Protein AF-A0A5J4QD16-F1 (afdb_monomer_lite)

Secondary structure (DSSP, 8-state):
----SSSHHHHHHHHHHHHHHHHHHHH---HHHHHHHHHHT---HHHHHHHHHHHHHHHHHTT--HHHHHHHHHHHHHHHHHHHHT-

Structure (mmCIF, N/CA/C/O backbone):
data_AF-A0A5J4QD16-F1
#
_entry.id   AF-A0A5J4QD16-F1
#
loop_
_atom_site.group_PDB
_atom_site.id
_atom_site.type_symbol
_atom_site.label_atom_id
_atom_site.label_alt_id
_atom_site.label_comp_id
_atom_site.label_asym_id
_atom_site.label_entity_id
_atom_site.label_seq_id
_atom_site.pdbx_PDB_ins_code
_atom_site.Cartn_x
_atom_site.Cartn_y
_atom_site.Cartn_z
_atom_site.occupancy
_atom_site.B_iso_or_equiv
_atom_site.auth_seq_id
_atom_site.auth_comp_id
_atom_site.auth_asym_id
_atom_site.auth_atom_id
_atom_site.pdbx_PDB_model_num
ATOM 1 N N . MET A 1 1 ? -0.434 12.299 -41.926 1.00 41.00 1 MET A N 1
ATOM 2 C CA . MET A 1 1 ? -0.047 11.093 -41.164 1.00 41.00 1 MET A CA 1
ATOM 3 C C . MET A 1 1 ? -0.052 11.455 -39.693 1.00 41.00 1 MET A C 1
ATOM 5 O O . MET A 1 1 ? 0.769 12.273 -39.329 1.00 41.00 1 MET A O 1
ATOM 9 N N . LEU A 1 2 ? -0.962 10.909 -38.887 1.00 42.28 2 LEU A N 1
ATOM 10 C CA . LEU A 1 2 ? -0.842 10.849 -37.422 1.00 42.28 2 LEU A CA 1
ATOM 11 C C . LEU A 1 2 ? -1.590 9.584 -36.973 1.00 42.28 2 LEU A C 1
ATOM 13 O O . LEU A 1 2 ? -2.677 9.623 -36.408 1.00 42.28 2 LEU A O 1
ATOM 17 N N . LEU A 1 3 ? -1.024 8.438 -37.358 1.00 48.88 3 LEU A N 1
ATOM 18 C CA . LEU A 1 3 ? -1.272 7.171 -36.682 1.00 48.88 3 LEU A CA 1
ATOM 19 C C . LEU A 1 3 ? -0.340 7.158 -35.470 1.00 48.88 3 LEU A C 1
ATOM 21 O O . LEU A 1 3 ? 0.873 7.183 -35.646 1.00 48.88 3 LEU A O 1
ATOM 25 N N . GLY A 1 4 ? -0.912 7.139 -34.270 1.00 49.66 4 GLY A N 1
ATOM 26 C CA . GLY A 1 4 ? -0.166 7.058 -33.016 1.00 49.66 4 GLY A CA 1
ATOM 27 C C . GLY A 1 4 ? -0.401 8.280 -32.147 1.00 49.66 4 GLY A C 1
ATOM 28 O O . GLY A 1 4 ? 0.246 9.289 -32.361 1.00 49.66 4 GLY A O 1
ATOM 29 N N . ASN A 1 5 ? -1.372 8.186 -31.231 1.00 45.72 5 ASN A N 1
ATOM 30 C CA . ASN A 1 5 ? -1.523 8.985 -30.000 1.00 45.72 5 ASN A CA 1
ATOM 31 C C . ASN A 1 5 ? -2.796 8.517 -29.265 1.00 45.72 5 ASN A C 1
ATOM 33 O O . ASN A 1 5 ? -3.764 9.257 -29.133 1.00 45.72 5 ASN A O 1
ATOM 37 N N . GLY A 1 6 ? -2.850 7.245 -28.855 1.00 46.75 6 GLY A N 1
ATOM 38 C CA . GLY A 1 6 ? -4.012 6.756 -28.093 1.00 46.75 6 GLY A CA 1
ATOM 39 C C . GLY A 1 6 ? -3.959 5.291 -27.669 1.00 46.75 6 GLY A C 1
ATOM 40 O O . GLY A 1 6 ? -4.498 4.942 -26.629 1.00 46.75 6 GLY A O 1
ATOM 41 N N . PHE A 1 7 ? -3.249 4.442 -28.418 1.00 45.00 7 PHE A N 1
ATOM 42 C CA . PHE A 1 7 ? -3.171 3.001 -28.135 1.00 45.00 7 PHE A CA 1
ATOM 43 C C . PHE A 1 7 ? -1.859 2.556 -27.468 1.00 45.00 7 PHE A C 1
ATOM 45 O O . PHE A 1 7 ? -1.808 1.468 -26.906 1.00 45.00 7 PHE A O 1
ATOM 52 N N . SER A 1 8 ? -0.822 3.405 -27.457 1.00 41.94 8 SER A N 1
ATOM 53 C CA . SER A 1 8 ? 0.459 3.078 -26.804 1.00 41.94 8 SER A CA 1
ATOM 54 C C . SER A 1 8 ? 0.455 3.308 -25.289 1.00 41.94 8 SER A C 1
ATOM 56 O O . SER A 1 8 ? 1.254 2.702 -24.595 1.00 41.94 8 SER A O 1
ATOM 58 N N . MET A 1 9 ? -0.470 4.111 -24.751 1.00 45.34 9 MET A N 1
ATOM 59 C CA . MET A 1 9 ? -0.593 4.316 -23.296 1.00 45.34 9 MET A CA 1
ATOM 60 C C . MET A 1 9 ? -1.190 3.088 -22.585 1.00 45.34 9 MET A C 1
ATOM 62 O O . MET A 1 9 ? -0.805 2.766 -21.467 1.00 45.34 9 MET A O 1
ATOM 66 N N . ALA A 1 10 ? -2.109 2.366 -23.237 1.00 47.00 10 ALA A N 1
ATOM 67 C CA . ALA A 1 10 ? -2.795 1.220 -22.632 1.00 47.00 10 ALA A CA 1
ATOM 68 C C . ALA A 1 10 ? -1.970 -0.080 -22.671 1.00 47.00 10 ALA A C 1
ATOM 70 O O . ALA A 1 10 ? -2.144 -0.941 -21.808 1.00 47.00 10 ALA A O 1
ATOM 71 N N . TYR A 1 11 ? -1.078 -0.228 -23.657 1.00 41.88 11 TYR A N 1
ATOM 72 C CA . TYR A 1 11 ? -0.165 -1.373 -23.732 1.00 41.88 11 TYR A CA 1
ATOM 73 C C . TYR A 1 11 ? 1.005 -1.226 -22.748 1.00 41.88 11 TYR A C 1
ATOM 75 O O . TYR A 1 11 ? 1.417 -2.213 -22.143 1.00 41.88 11 TYR A O 1
ATOM 83 N N . ASP A 1 12 ? 1.478 0.005 -22.520 1.00 52.53 12 ASP A N 1
ATOM 84 C CA . ASP A 1 12 ? 2.634 0.252 -21.658 1.00 52.53 12 ASP A CA 1
ATOM 85 C C . ASP A 1 12 ? 2.284 0.452 -20.184 1.00 52.53 12 ASP A C 1
ATOM 87 O O . ASP A 1 12 ? 3.120 0.158 -19.350 1.00 52.53 12 ASP A O 1
ATOM 91 N N . ALA A 1 13 ? 1.065 0.849 -19.799 1.00 54.81 13 ALA A N 1
ATOM 92 C CA . ALA A 1 13 ? 0.750 1.044 -18.376 1.00 54.81 13 ALA A CA 1
ATOM 93 C C . ALA A 1 13 ? 1.017 -0.215 -17.527 1.00 54.81 13 ALA A C 1
ATOM 95 O O . ALA A 1 13 ? 1.565 -0.117 -16.439 1.00 54.81 13 ALA A O 1
ATOM 96 N N . LYS A 1 14 ? 0.717 -1.420 -18.032 1.00 52.28 14 LYS A N 1
ATOM 97 C CA . LYS A 1 14 ? 0.969 -2.667 -17.284 1.00 52.28 14 LYS A CA 1
ATOM 98 C C . LYS A 1 14 ? 2.456 -3.015 -17.166 1.00 52.28 14 LYS A C 1
ATOM 100 O O . LYS A 1 14 ? 2.857 -3.535 -16.129 1.00 52.28 14 LYS A O 1
ATOM 105 N N . ILE A 1 15 ? 3.260 -2.750 -18.198 1.00 55.53 15 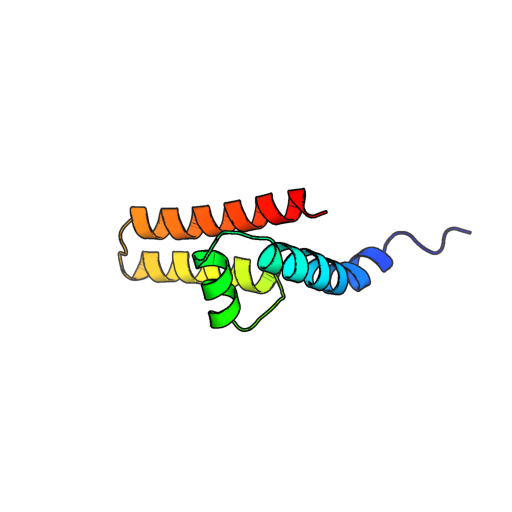ILE A N 1
ATOM 106 C CA . ILE A 1 15 ? 4.709 -3.022 -18.186 1.00 55.53 15 ILE A CA 1
ATOM 107 C C . ILE A 1 15 ? 5.451 -1.929 -17.409 1.00 55.53 15 ILE A C 1
ATOM 109 O O . ILE A 1 15 ? 6.320 -2.227 -16.592 1.00 55.53 15 ILE A O 1
ATOM 113 N N . PHE A 1 16 ? 5.039 -0.681 -17.591 1.00 57.25 16 PHE A N 1
ATOM 114 C CA . PHE A 1 16 ? 5.498 0.489 -16.862 1.00 57.25 16 PHE A CA 1
ATOM 115 C C . PHE A 1 16 ? 5.215 0.370 -15.364 1.00 57.25 16 PHE A C 1
ATOM 117 O O . PHE A 1 16 ? 6.144 0.431 -14.564 1.00 57.25 16 PHE A O 1
ATOM 124 N N . SER A 1 17 ? 3.966 0.087 -14.978 1.00 61.81 17 SER A N 1
ATOM 125 C CA . SER A 1 17 ? 3.614 -0.160 -13.579 1.00 61.81 17 SER A CA 1
ATOM 126 C C . SER A 1 17 ? 4.363 -1.363 -13.015 1.00 61.81 17 SER A C 1
ATOM 128 O O . SER A 1 17 ? 4.783 -1.303 -11.872 1.00 61.81 17 SER A O 1
ATOM 130 N N . TYR A 1 18 ? 4.592 -2.433 -13.785 1.00 62.44 18 TYR A N 1
ATOM 131 C CA . TYR A 1 18 ? 5.371 -3.577 -13.303 1.00 62.44 18 TYR A CA 1
ATOM 132 C C . TYR A 1 18 ? 6.831 -3.201 -13.005 1.00 62.44 18 TYR A C 1
ATOM 134 O O . TYR A 1 18 ? 7.336 -3.519 -11.929 1.00 62.44 18 TYR A O 1
ATOM 142 N N . ASN A 1 19 ? 7.510 -2.526 -13.936 1.00 63.53 19 ASN A N 1
ATOM 143 C CA . ASN A 1 19 ? 8.928 -2.190 -13.802 1.00 63.53 19 ASN A 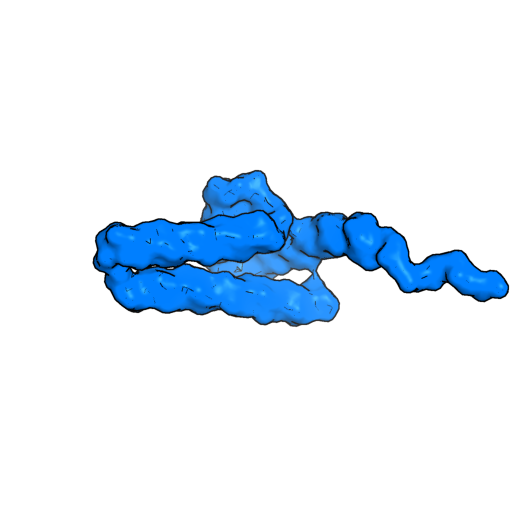CA 1
ATOM 144 C C . ASN A 1 19 ? 9.163 -1.090 -12.760 1.00 63.53 19 ASN A C 1
ATOM 146 O O . ASN A 1 19 ? 10.037 -1.251 -11.907 1.00 63.53 19 ASN A O 1
ATOM 150 N N . ALA A 1 20 ? 8.369 -0.016 -12.782 1.00 67.00 20 ALA A N 1
ATOM 151 C CA . ALA A 1 20 ? 8.482 1.080 -11.820 1.00 67.00 20 ALA A CA 1
ATOM 152 C C . ALA A 1 20 ? 8.177 0.597 -10.398 1.00 67.00 20 ALA A C 1
ATOM 154 O O . ALA A 1 20 ? 8.923 0.890 -9.470 1.00 67.00 20 ALA A O 1
ATOM 155 N N . LEU A 1 21 ? 7.141 -0.231 -10.228 1.00 66.88 21 LEU A N 1
ATOM 156 C CA . LEU A 1 21 ? 6.743 -0.733 -8.916 1.00 66.88 21 LEU A CA 1
ATOM 157 C C . LEU A 1 21 ? 7.688 -1.812 -8.381 1.00 66.88 21 LEU A C 1
ATOM 159 O O . LEU A 1 21 ? 7.995 -1.806 -7.195 1.00 66.88 21 LEU A O 1
ATOM 163 N N . SER A 1 22 ? 8.180 -2.722 -9.232 1.00 68.50 22 SER A N 1
ATOM 164 C CA . SER A 1 22 ? 9.191 -3.708 -8.812 1.00 68.50 22 SER A CA 1
ATOM 165 C C . SER A 1 22 ? 10.465 -2.998 -8.350 1.00 68.50 22 SER A C 1
ATOM 167 O O . SER A 1 22 ? 10.974 -3.305 -7.277 1.00 68.50 22 SER A O 1
ATOM 169 N N . THR A 1 23 ? 10.914 -1.992 -9.106 1.00 70.88 23 THR A N 1
ATOM 170 C CA . THR A 1 23 ? 12.089 -1.179 -8.761 1.00 70.88 23 THR A CA 1
ATOM 171 C C . THR A 1 23 ? 11.844 -0.350 -7.498 1.00 70.88 23 THR A C 1
ATOM 173 O O . THR A 1 23 ? 12.706 -0.278 -6.627 1.00 70.88 23 THR A O 1
ATOM 176 N N . PHE A 1 24 ? 10.651 0.232 -7.343 1.00 73.31 24 PHE A N 1
ATOM 177 C CA . PHE A 1 24 ? 10.265 0.952 -6.133 1.00 73.31 24 PHE A CA 1
ATOM 178 C C . PHE A 1 24 ? 10.286 0.044 -4.900 1.00 73.31 24 PHE A C 1
ATOM 180 O O . PHE A 1 24 ? 10.879 0.414 -3.898 1.00 73.31 24 PHE A O 1
ATOM 187 N N . ILE A 1 25 ? 9.697 -1.154 -4.956 1.00 70.88 25 ILE A N 1
ATOM 188 C CA . ILE A 1 25 ? 9.671 -2.078 -3.811 1.00 70.88 25 ILE A CA 1
ATOM 189 C C . ILE A 1 25 ? 11.073 -2.583 -3.457 1.00 70.88 25 ILE A C 1
ATOM 191 O O . ILE A 1 25 ? 11.379 -2.750 -2.277 1.00 70.88 25 ILE A O 1
ATOM 195 N N . GLU A 1 26 ? 11.936 -2.801 -4.451 1.00 72.38 26 GLU A N 1
ATOM 196 C CA . GLU A 1 26 ? 13.345 -3.141 -4.224 1.00 72.38 26 GLU A CA 1
ATOM 197 C C . GLU A 1 26 ? 14.097 -2.004 -3.513 1.00 72.38 26 GLU A C 1
ATOM 199 O O . GLU A 1 26 ? 14.845 -2.268 -2.570 1.00 72.38 26 GLU A O 1
ATOM 204 N N . ASN A 1 27 ? 13.830 -0.752 -3.897 1.00 71.88 27 ASN A N 1
ATOM 205 C CA . ASN A 1 27 ? 14.467 0.443 -3.334 1.00 71.88 27 ASN A CA 1
ATOM 206 C C . ASN A 1 27 ? 13.774 1.005 -2.080 1.00 71.88 27 ASN A C 1
ATOM 208 O O . ASN A 1 27 ? 14.338 1.862 -1.405 1.00 71.88 27 ASN A O 1
ATOM 212 N N . SER A 1 28 ? 12.560 0.556 -1.763 1.00 69.25 28 SER A N 1
ATOM 213 C CA . SER A 1 28 ? 11.790 1.049 -0.623 1.00 69.25 28 SER A CA 1
ATOM 214 C C . SER A 1 28 ? 12.364 0.500 0.682 1.00 69.25 28 SER A C 1
ATOM 216 O O . SER A 1 28 ? 12.606 -0.702 0.815 1.00 69.25 28 SER A O 1
ATOM 218 N N . GLU A 1 29 ? 12.562 1.364 1.673 1.00 69.00 29 GLU A N 1
ATOM 219 C CA . GLU A 1 29 ? 12.936 0.967 3.039 1.00 69.00 29 GLU A CA 1
ATOM 220 C C . GLU A 1 29 ? 11.720 0.515 3.870 1.00 69.00 29 GLU A C 1
ATOM 222 O O . GLU A 1 29 ? 11.874 0.027 4.988 1.00 69.00 29 GLU A O 1
ATOM 227 N N . ASP A 1 30 ? 10.507 0.628 3.320 1.00 74.50 30 ASP A N 1
ATOM 228 C CA . ASP A 1 30 ? 9.265 0.294 4.010 1.00 74.50 30 ASP A CA 1
ATOM 229 C C . ASP A 1 30 ? 9.019 -1.231 4.014 1.00 74.50 30 ASP A C 1
ATOM 231 O O . ASP A 1 30 ? 8.607 -1.846 3.020 1.00 74.50 30 ASP A O 1
ATOM 235 N N . GLU A 1 31 ? 9.290 -1.867 5.159 1.00 78.31 31 GLU A N 1
ATOM 236 C CA . GLU A 1 31 ? 9.060 -3.303 5.353 1.00 78.31 31 GLU A CA 1
ATOM 237 C C . GLU A 1 31 ? 7.582 -3.697 5.242 1.00 78.31 31 GLU A C 1
ATOM 239 O O . GLU A 1 31 ? 7.286 -4.798 4.765 1.00 78.31 31 GLU A O 1
ATOM 244 N N . LEU A 1 32 ? 6.650 -2.824 5.643 1.00 76.75 32 LEU A N 1
ATOM 245 C CA . LEU A 1 32 ? 5.214 -3.098 5.556 1.00 76.75 32 LEU A CA 1
ATOM 246 C C . LEU A 1 32 ? 4.789 -3.218 4.097 1.00 76.75 32 LEU A C 1
ATOM 248 O O . LEU A 1 32 ? 4.085 -4.164 3.738 1.00 76.75 32 LEU A O 1
ATOM 252 N N . LEU A 1 33 ? 5.275 -2.318 3.242 1.00 74.31 33 LEU A N 1
ATOM 253 C CA . LEU A 1 33 ? 5.046 -2.402 1.804 1.00 74.31 33 LEU A CA 1
ATOM 254 C C . LEU A 1 33 ? 5.624 -3.696 1.225 1.00 74.31 33 LEU A C 1
ATOM 256 O O . LEU A 1 33 ? 4.908 -4.440 0.556 1.00 74.31 33 LEU A O 1
ATOM 260 N N . LYS A 1 34 ? 6.870 -4.056 1.545 1.00 77.62 34 LYS A N 1
ATOM 261 C CA . LYS A 1 34 ? 7.456 -5.331 1.082 1.00 77.62 34 LYS A CA 1
ATOM 262 C C . LYS A 1 34 ? 6.614 -6.546 1.488 1.00 77.62 34 LYS A C 1
ATOM 264 O O . LYS A 1 34 ? 6.408 -7.456 0.679 1.00 77.62 34 LYS A O 1
ATOM 269 N N . GLN A 1 35 ? 6.097 -6.566 2.716 1.00 81.06 35 GLN A N 1
ATOM 270 C CA . GLN A 1 35 ? 5.237 -7.648 3.201 1.00 81.06 35 GLN A CA 1
ATOM 271 C C . GLN A 1 35 ? 3.865 -7.664 2.519 1.00 81.06 35 GLN A C 1
ATOM 273 O O . GLN A 1 35 ? 3.398 -8.737 2.132 1.00 81.06 35 GLN A O 1
ATOM 278 N N . LEU A 1 36 ? 3.244 -6.499 2.317 1.00 79.00 36 LEU A N 1
ATOM 279 C CA . LEU A 1 36 ? 1.960 -6.364 1.628 1.00 79.00 36 LEU A CA 1
ATOM 280 C C . LEU A 1 36 ? 2.035 -6.959 0.215 1.00 79.00 36 LEU A C 1
ATOM 282 O O . LEU A 1 36 ? 1.210 -7.785 -0.172 1.00 79.00 36 LEU A O 1
ATOM 286 N N . PHE A 1 37 ? 3.079 -6.602 -0.529 1.00 75.25 37 PHE A N 1
ATOM 287 C CA . PHE A 1 37 ? 3.308 -7.091 -1.886 1.00 75.25 37 PHE A CA 1
ATOM 288 C C . PHE A 1 37 ? 3.522 -8.602 -1.939 1.00 75.25 37 PHE A C 1
ATOM 290 O O . PHE A 1 37 ? 2.964 -9.289 -2.798 1.00 75.25 37 PHE A O 1
ATOM 297 N N . LYS A 1 38 ? 4.290 -9.136 -0.985 1.00 77.06 38 LYS A N 1
ATOM 298 C CA . LYS A 1 38 ? 4.500 -10.578 -0.848 1.00 77.06 38 LYS A CA 1
ATOM 299 C C . LYS A 1 38 ? 3.204 -11.319 -0.501 1.00 77.06 38 LYS A C 1
ATOM 301 O O . LYS A 1 38 ? 3.006 -12.430 -0.980 1.00 77.06 38 LYS A O 1
ATOM 306 N N . SER A 1 39 ? 2.333 -10.704 0.299 1.00 79.06 39 SER A N 1
ATOM 307 C CA . SER A 1 39 ? 1.041 -11.266 0.708 1.00 79.06 39 SER A CA 1
ATOM 308 C C . SER A 1 39 ? 0.032 -11.309 -0.445 1.00 79.06 39 SER A C 1
ATOM 310 O O . SER A 1 39 ? -0.606 -12.334 -0.675 1.00 79.06 39 SER A O 1
ATOM 312 N N . ILE A 1 40 ? -0.073 -10.225 -1.221 1.00 76.44 40 ILE A N 1
ATOM 313 C CA . ILE A 1 40 ? -1.031 -10.119 -2.334 1.00 76.44 40 ILE A CA 1
ATOM 314 C C . ILE A 1 40 ? -0.547 -10.901 -3.573 1.00 76.44 40 ILE A C 1
ATOM 316 O O . ILE A 1 40 ? -1.343 -11.248 -4.447 1.00 76.44 40 ILE A O 1
ATOM 320 N N . ASN A 1 41 ? 0.751 -11.228 -3.644 1.00 75.50 41 ASN A N 1
ATOM 321 C CA . ASN A 1 41 ? 1.374 -11.989 -4.733 1.00 75.50 41 ASN A CA 1
ATOM 322 C C . ASN A 1 41 ? 1.072 -11.397 -6.123 1.00 75.50 41 ASN A C 1
ATOM 324 O O . ASN A 1 41 ? 0.839 -12.105 -7.104 1.00 75.50 41 ASN A O 1
ATOM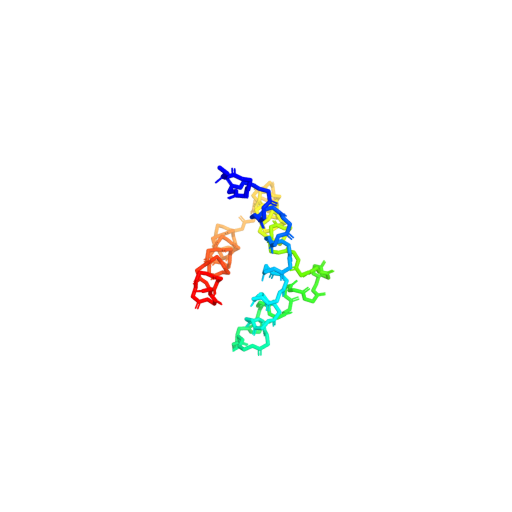 328 N N . THR A 1 42 ? 1.054 -10.068 -6.206 1.00 72.94 42 THR A N 1
ATOM 329 C CA . THR A 1 42 ? 0.856 -9.341 -7.455 1.00 72.94 42 THR A CA 1
ATOM 330 C C . THR A 1 42 ? 1.825 -8.179 -7.544 1.00 72.9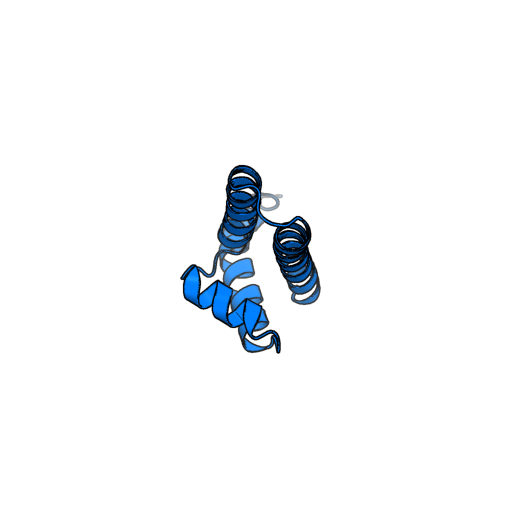4 42 THR A C 1
ATOM 332 O O . THR A 1 42 ? 2.239 -7.605 -6.540 1.00 72.94 42 THR A O 1
ATOM 335 N N . LYS A 1 43 ? 2.166 -7.821 -8.778 1.00 68.81 43 LYS A N 1
ATOM 336 C CA . LYS A 1 43 ? 2.915 -6.604 -9.109 1.00 68.81 43 LYS A CA 1
ATOM 337 C C . LYS A 1 43 ? 2.034 -5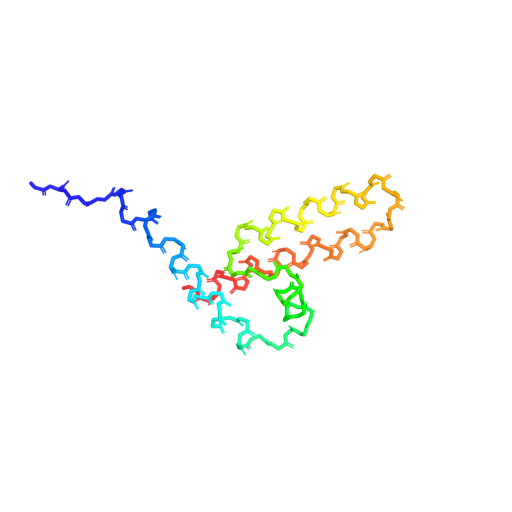.578 -9.825 1.00 68.81 43 LYS A C 1
ATOM 339 O O . LYS A 1 43 ? 2.526 -4.567 -10.307 1.00 68.81 43 LYS A O 1
ATOM 344 N N . ASN A 1 44 ? 0.728 -5.845 -9.924 1.00 73.94 44 ASN A N 1
ATOM 345 C CA . ASN A 1 44 ? -0.226 -4.892 -10.468 1.00 73.94 44 ASN A CA 1
ATOM 346 C C . ASN A 1 44 ? -0.677 -3.932 -9.360 1.00 73.94 44 ASN A C 1
ATOM 348 O O . ASN A 1 44 ? -1.463 -4.306 -8.491 1.00 73.94 44 ASN A O 1
ATOM 352 N N . PHE A 1 45 ? -0.189 -2.694 -9.419 1.00 74.62 45 PHE A N 1
ATOM 353 C CA . PHE A 1 45 ? -0.524 -1.640 -8.465 1.00 74.62 45 PHE A CA 1
ATOM 354 C C . PHE A 1 45 ? -2.026 -1.366 -8.360 1.00 74.62 45 PHE A C 1
ATOM 356 O O . PHE A 1 45 ? -2.540 -1.195 -7.259 1.00 74.62 45 PHE A O 1
ATOM 363 N N . GLU A 1 46 ? -2.740 -1.369 -9.485 1.00 76.56 46 GLU A N 1
ATOM 364 C CA . GLU A 1 46 ? -4.181 -1.123 -9.494 1.00 76.56 46 GLU A CA 1
ATOM 365 C C . GLU A 1 46 ? -4.916 -2.188 -8.672 1.00 76.56 46 GLU A C 1
ATOM 367 O O . GLU A 1 46 ? -5.792 -1.869 -7.872 1.00 76.56 46 GLU A O 1
ATOM 372 N N . VAL A 1 47 ? -4.485 -3.448 -8.791 1.00 81.69 47 VAL A N 1
ATOM 373 C CA . VAL A 1 47 ? -5.029 -4.554 -7.992 1.00 81.69 47 VAL A CA 1
ATOM 374 C C . VAL A 1 47 ? -4.718 -4.361 -6.508 1.00 81.69 47 VAL A C 1
ATOM 376 O O . VAL A 1 47 ? -5.581 -4.617 -5.675 1.00 81.69 47 VAL A O 1
ATOM 379 N N . ILE A 1 48 ? -3.518 -3.890 -6.160 1.00 81.56 48 ILE A N 1
ATOM 380 C CA . ILE A 1 48 ? -3.123 -3.663 -4.761 1.00 81.56 48 ILE A CA 1
ATOM 381 C C . ILE A 1 48 ? -3.943 -2.535 -4.136 1.00 81.56 48 ILE A C 1
ATOM 383 O O . ILE A 1 48 ? -4.501 -2.730 -3.059 1.00 81.56 48 ILE A O 1
ATOM 387 N N . MET A 1 49 ? -4.083 -1.394 -4.819 1.00 82.44 49 MET A N 1
ATOM 388 C CA . MET A 1 49 ? -4.936 -0.298 -4.348 1.00 82.44 49 MET A CA 1
ATOM 389 C C . MET A 1 49 ? -6.384 -0.748 -4.164 1.00 82.44 49 MET A C 1
ATOM 391 O O . MET A 1 49 ? -6.974 -0.507 -3.114 1.00 82.44 49 MET A O 1
ATOM 395 N N . GLN A 1 50 ? -6.944 -1.459 -5.149 1.00 86.00 50 GLN A N 1
ATOM 396 C CA . GLN A 1 50 ? -8.314 -1.969 -5.062 1.00 86.00 50 GLN A CA 1
ATOM 397 C C . GLN A 1 50 ? -8.495 -2.927 -3.879 1.00 86.00 50 GLN A C 1
ATOM 399 O O . GLN A 1 50 ? -9.529 -2.887 -3.215 1.00 86.00 50 GLN A O 1
ATOM 404 N N . GLN A 1 51 ? -7.504 -3.774 -3.587 1.00 87.50 51 GLN A N 1
ATOM 405 C CA . GLN A 1 51 ? -7.562 -4.667 -2.431 1.00 87.50 51 GLN A CA 1
ATOM 406 C C . GLN A 1 51 ? -7.451 -3.926 -1.099 1.00 87.50 51 GLN A C 1
ATOM 408 O O . GLN A 1 51 ? -8.172 -4.284 -0.170 1.00 87.50 51 GLN A O 1
ATOM 413 N N . LEU A 1 52 ? -6.607 -2.894 -0.999 1.00 88.69 52 LEU A N 1
ATOM 414 C CA . LEU A 1 52 ? -6.524 -2.050 0.197 1.00 88.69 52 LEU A CA 1
ATOM 415 C C . LEU A 1 52 ? -7.855 -1.337 0.464 1.00 88.69 52 LEU A C 1
ATOM 417 O O . LEU A 1 52 ? -8.357 -1.382 1.586 1.00 88.69 52 LEU A O 1
ATOM 421 N N . ASP A 1 53 ? -8.472 -0.759 -0.568 1.00 88.56 53 ASP A N 1
ATOM 422 C CA . ASP A 1 53 ? -9.778 -0.104 -0.446 1.00 88.56 53 ASP A CA 1
ATOM 423 C C . ASP A 1 53 ? -10.888 -1.095 -0.083 1.00 88.56 53 ASP A C 1
ATOM 425 O O . ASP A 1 53 ? -11.712 -0.829 0.799 1.00 88.56 53 ASP A O 1
ATOM 429 N N . LEU A 1 54 ? -10.906 -2.266 -0.727 1.00 90.31 54 LEU A N 1
ATOM 430 C CA . LEU A 1 54 ? -11.843 -3.334 -0.391 1.00 90.31 54 LEU A CA 1
ATOM 431 C C . LEU A 1 54 ? -11.667 -3.759 1.069 1.00 90.31 54 LEU A C 1
ATOM 433 O O . LEU A 1 54 ? -12.649 -3.862 1.801 1.00 90.31 54 LEU A O 1
ATOM 437 N N . PHE A 1 55 ? -10.428 -3.963 1.509 1.00 91.06 55 PHE A N 1
ATOM 438 C CA . PHE A 1 55 ? -10.125 -4.364 2.872 1.00 91.06 55 PHE A CA 1
ATOM 439 C C . PHE A 1 55 ? -10.531 -3.294 3.888 1.00 91.06 55 PHE A C 1
ATOM 441 O O . PHE A 1 55 ? -11.165 -3.635 4.881 1.00 91.06 55 PHE A O 1
ATOM 448 N N . ALA A 1 56 ? -10.277 -2.009 3.624 1.00 90.75 56 ALA A N 1
ATOM 449 C CA . ALA A 1 56 ? -10.742 -0.913 4.475 1.00 90.75 56 ALA A CA 1
ATOM 450 C C . ALA A 1 56 ? -12.276 -0.886 4.589 1.00 90.75 56 ALA A C 1
ATOM 452 O O . ALA A 1 56 ? -12.823 -0.694 5.677 1.00 90.75 56 ALA A O 1
ATOM 453 N N . ASN A 1 57 ? -12.987 -1.120 3.483 1.00 91.38 57 ASN A N 1
ATOM 454 C CA . ASN A 1 57 ? -14.448 -1.193 3.477 1.00 91.38 57 ASN A CA 1
ATOM 455 C C . ASN A 1 57 ? -14.971 -2.410 4.248 1.00 91.38 57 ASN A C 1
ATOM 457 O O . ASN A 1 57 ? -15.918 -2.283 5.020 1.00 91.38 57 ASN A O 1
ATOM 461 N N . VAL A 1 58 ? -14.335 -3.571 4.099 1.00 93.31 58 VAL A N 1
ATOM 462 C CA . VAL A 1 58 ? -14.670 -4.773 4.872 1.00 93.31 58 VAL A CA 1
ATOM 463 C C . VAL A 1 58 ? -14.364 -4.559 6.359 1.00 93.31 58 VAL A C 1
ATOM 465 O O . VAL A 1 58 ? -15.204 -4.854 7.202 1.00 93.31 58 VAL A O 1
ATOM 468 N N . ALA A 1 59 ? -13.220 -3.966 6.702 1.00 92.44 59 ALA A N 1
ATOM 469 C CA . ALA A 1 59 ? -12.837 -3.648 8.076 1.00 92.44 59 ALA A CA 1
ATOM 470 C C . ALA A 1 59 ? -13.841 -2.696 8.751 1.00 92.44 59 ALA A C 1
ATOM 472 O O . ALA A 1 59 ? -14.201 -2.910 9.909 1.00 92.44 59 ALA A O 1
ATOM 473 N N . LYS A 1 60 ? -14.372 -1.705 8.016 1.00 90.25 60 LYS A N 1
ATOM 474 C CA . LYS A 1 60 ? -15.473 -0.844 8.490 1.00 90.25 60 LYS A CA 1
ATOM 475 C C . LYS A 1 60 ? -16.715 -1.650 8.877 1.00 90.25 60 LYS A C 1
ATOM 477 O O . LYS A 1 60 ? -17.318 -1.354 9.901 1.00 90.25 60 LYS A O 1
ATOM 482 N N . VAL A 1 61 ? -17.079 -2.677 8.102 1.00 94.00 61 VAL A N 1
ATOM 483 C CA . VAL A 1 61 ? -18.235 -3.549 8.403 1.00 94.00 61 VAL A CA 1
ATOM 484 C C . VAL A 1 61 ? -18.029 -4.330 9.704 1.00 94.00 61 VAL A C 1
ATOM 486 O O . VAL A 1 61 ? -18.983 -4.553 10.444 1.00 94.00 61 VAL A O 1
ATOM 489 N N . PHE A 1 62 ? -16.788 -4.696 10.022 1.00 93.00 62 PHE A N 1
ATOM 490 C CA . PHE A 1 62 ? -16.437 -5.367 11.276 1.00 93.00 62 PHE A CA 1
ATOM 491 C C . PHE A 1 62 ? -16.238 -4.408 12.463 1.00 93.00 62 PHE A C 1
ATOM 493 O O . PHE A 1 62 ? -15.750 -4.840 13.505 1.00 93.00 62 PHE A O 1
ATOM 500 N N . ASN A 1 63 ? -16.611 -3.126 12.335 1.00 91.75 63 ASN A N 1
ATOM 501 C CA . ASN A 1 63 ? -16.348 -2.083 13.334 1.00 91.75 63 ASN A CA 1
ATOM 502 C C . ASN A 1 63 ? -14.866 -2.019 13.753 1.00 91.75 63 ASN A C 1
ATOM 504 O O . ASN A 1 63 ? -14.554 -1.800 14.925 1.00 91.75 63 ASN A O 1
ATOM 508 N N . ALA A 1 64 ? -13.946 -2.219 12.802 1.00 91.56 64 ALA A N 1
ATOM 509 C CA . ALA A 1 64 ? -12.527 -2.024 13.059 1.00 91.56 64 ALA A CA 1
ATOM 510 C C . ALA A 1 64 ? -12.251 -0.587 13.526 1.00 91.56 64 ALA A C 1
ATOM 512 O O . ALA A 1 64 ? -12.960 0.357 13.164 1.00 91.56 64 ALA A O 1
ATOM 513 N N . GLU A 1 65 ? -11.205 -0.425 14.333 1.00 93.44 65 GLU A N 1
ATOM 514 C CA . GLU A 1 65 ? -10.837 0.879 14.867 1.00 93.44 65 GLU A CA 1
ATOM 515 C C . GLU A 1 65 ? -10.536 1.864 13.732 1.00 93.44 65 GLU A C 1
ATOM 517 O O . GLU A 1 65 ? -9.885 1.527 12.740 1.00 93.44 65 GLU A O 1
ATOM 522 N N . LYS A 1 66 ? -10.991 3.112 13.884 1.00 90.00 66 LYS A N 1
ATOM 523 C CA . LYS A 1 66 ? -10.768 4.150 12.875 1.00 90.00 66 LYS A CA 1
ATOM 524 C C . LYS A 1 66 ? -9.275 4.345 12.577 1.00 90.00 66 LYS A C 1
ATOM 526 O O . LYS A 1 66 ? -8.922 4.494 11.418 1.00 90.00 66 LYS A O 1
ATOM 531 N N . SER A 1 67 ? -8.412 4.262 13.591 1.00 91.25 67 SER A N 1
ATOM 532 C CA . SER A 1 67 ? -6.952 4.349 13.435 1.00 91.25 67 SER A CA 1
ATOM 533 C C . SER A 1 67 ? -6.390 3.272 12.497 1.00 91.25 67 SER A C 1
ATOM 535 O O . SER A 1 67 ? -5.496 3.549 11.702 1.00 91.25 67 SER A O 1
ATOM 537 N N . PHE A 1 68 ? -6.949 2.059 12.536 1.00 89.25 68 PHE A N 1
ATOM 538 C CA . PHE A 1 68 ? -6.570 0.955 11.660 1.00 89.25 68 PHE A CA 1
ATOM 539 C C . PHE A 1 68 ? -7.033 1.189 10.218 1.00 89.25 68 PHE A C 1
ATOM 541 O O . PHE A 1 68 ? -6.284 0.966 9.271 1.00 89.25 68 PHE A O 1
ATOM 548 N N . ILE A 1 69 ? -8.253 1.697 10.040 1.00 90.81 69 ILE A N 1
ATOM 549 C CA . ILE A 1 69 ? -8.782 2.070 8.721 1.00 90.81 69 ILE A CA 1
ATOM 550 C C . ILE A 1 69 ? -7.980 3.230 8.113 1.00 90.81 69 ILE A C 1
ATOM 552 O O . ILE A 1 69 ? -7.634 3.189 6.933 1.00 90.81 69 ILE A O 1
ATOM 556 N N . ASP A 1 70 ? -7.657 4.240 8.919 1.00 90.62 70 ASP A N 1
ATOM 557 C CA . ASP A 1 70 ? -6.855 5.391 8.506 1.00 90.62 70 ASP A CA 1
ATOM 558 C C . ASP A 1 70 ? -5.433 4.947 8.123 1.00 90.62 70 ASP A C 1
ATOM 560 O O . ASP A 1 70 ? -4.909 5.405 7.110 1.00 90.62 70 ASP A O 1
ATOM 564 N N . MET A 1 71 ? -4.849 3.982 8.847 1.00 88.88 71 MET A N 1
ATOM 565 C CA . MET A 1 71 ? -3.565 3.369 8.490 1.00 88.88 71 MET A CA 1
ATOM 566 C C . MET A 1 71 ? -3.609 2.725 7.098 1.00 88.88 71 MET A C 1
ATOM 568 O O . MET A 1 71 ? -2.712 2.969 6.297 1.00 88.88 71 MET A O 1
ATOM 572 N N . ILE A 1 72 ? -4.662 1.967 6.772 1.00 88.50 72 ILE A N 1
ATOM 573 C CA . ILE A 1 72 ? -4.820 1.340 5.446 1.00 88.50 72 ILE A CA 1
ATOM 574 C C . ILE A 1 72 ? -4.903 2.402 4.342 1.00 88.50 72 ILE A C 1
ATOM 576 O O . ILE A 1 72 ? -4.231 2.288 3.314 1.00 88.50 72 ILE A O 1
ATOM 580 N N . HIS A 1 73 ? -5.698 3.455 4.553 1.00 87.62 73 HIS A N 1
ATOM 581 C CA . HIS A 1 73 ? -5.812 4.552 3.592 1.00 87.62 73 HIS A CA 1
ATOM 582 C C . HIS A 1 73 ? -4.488 5.306 3.426 1.00 87.62 73 HIS A C 1
ATOM 584 O O . HIS A 1 73 ? -4.106 5.640 2.306 1.00 87.62 73 HIS A O 1
ATOM 590 N N . GLN A 1 74 ? -3.751 5.519 4.515 1.00 87.25 74 GLN A N 1
ATOM 591 C CA . GLN A 1 74 ? -2.460 6.191 4.472 1.00 87.25 74 GLN A CA 1
ATOM 592 C C . GLN A 1 74 ? -1.395 5.348 3.762 1.00 87.25 74 GLN A C 1
ATOM 594 O O . GLN A 1 74 ? -0.612 5.891 2.988 1.00 87.25 74 GLN A O 1
ATOM 599 N N . THR A 1 75 ? -1.410 4.023 3.927 1.00 84.81 75 THR A N 1
ATOM 600 C CA . THR A 1 75 ? -0.576 3.115 3.126 1.00 84.81 75 THR A CA 1
ATOM 601 C C . THR A 1 75 ? -0.917 3.202 1.636 1.00 84.81 75 THR A C 1
ATOM 603 O O . THR A 1 75 ? -0.006 3.231 0.811 1.00 84.81 75 THR A O 1
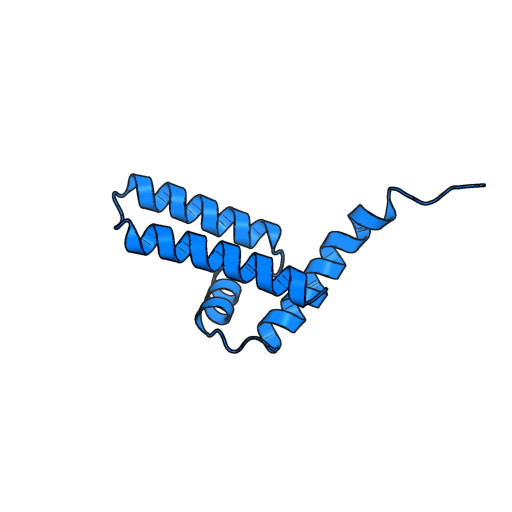ATOM 606 N N . SER A 1 76 ? -2.204 3.288 1.283 1.00 84.81 76 SER A N 1
ATOM 607 C CA . SER A 1 76 ? -2.647 3.443 -0.112 1.00 84.81 76 SER A CA 1
ATOM 608 C C . SER A 1 76 ? -2.141 4.753 -0.736 1.00 84.81 76 SER A C 1
ATOM 610 O O . SER A 1 76 ? -1.546 4.743 -1.815 1.00 84.81 76 SER A O 1
ATOM 612 N N . GLU A 1 77 ? -2.279 5.878 -0.026 1.00 84.06 77 GLU A N 1
ATOM 613 C CA . GLU A 1 77 ? -1.784 7.180 -0.495 1.00 84.06 77 GLU A CA 1
ATOM 614 C C . GLU A 1 77 ? -0.253 7.249 -0.547 1.00 84.06 77 GLU A C 1
ATOM 616 O O . GLU A 1 77 ? 0.302 7.781 -1.508 1.00 84.06 77 GLU A O 1
ATOM 621 N N . ASN A 1 78 ? 0.452 6.658 0.422 1.00 80.31 78 ASN A N 1
ATOM 622 C CA . ASN A 1 78 ? 1.911 6.561 0.371 1.00 80.31 78 ASN A CA 1
ATOM 623 C C . ASN A 1 78 ? 2.362 5.781 -0.865 1.00 80.31 78 ASN A C 1
ATOM 625 O O . ASN A 1 78 ? 3.237 6.245 -1.589 1.00 80.31 78 ASN A O 1
ATOM 629 N N . LEU A 1 79 ? 1.720 4.647 -1.160 1.00 78.12 79 LEU A N 1
ATOM 630 C CA . LEU A 1 79 ? 2.044 3.843 -2.336 1.00 78.12 79 LEU A CA 1
ATOM 631 C C . LEU A 1 79 ? 1.801 4.612 -3.643 1.00 78.12 79 LEU A C 1
ATOM 633 O O . LEU A 1 79 ? 2.585 4.508 -4.585 1.00 78.12 79 LEU A O 1
ATOM 637 N N . LYS A 1 80 ? 0.738 5.417 -3.690 1.00 77.94 80 LYS A N 1
ATOM 638 C CA . LYS A 1 80 ? 0.415 6.281 -4.828 1.00 77.94 80 LYS A CA 1
ATOM 639 C C . LYS A 1 80 ? 1.436 7.404 -5.017 1.00 77.94 80 LYS A C 1
ATOM 641 O O . LYS A 1 80 ? 1.887 7.611 -6.140 1.00 77.94 80 LYS A O 1
ATOM 646 N N . ASN A 1 81 ? 1.827 8.096 -3.947 1.00 75.31 81 ASN A N 1
ATOM 647 C CA . ASN A 1 81 ? 2.842 9.154 -4.005 1.00 75.31 81 ASN A CA 1
ATOM 648 C C . ASN A 1 81 ? 4.206 8.592 -4.410 1.00 75.31 81 ASN A C 1
ATOM 650 O O . ASN A 1 81 ? 4.848 9.106 -5.319 1.00 75.31 81 ASN A O 1
ATOM 654 N N . SER A 1 82 ? 4.592 7.466 -3.818 1.00 69.00 82 SER A N 1
ATOM 655 C CA . SER A 1 82 ? 5.823 6.761 -4.160 1.00 69.00 82 SER A CA 1
ATOM 656 C C . SER A 1 82 ? 5.906 6.322 -5.620 1.00 69.00 82 SER A C 1
ATOM 658 O O . SER A 1 82 ? 6.993 6.264 -6.185 1.00 69.00 82 SER A O 1
ATOM 660 N N . LEU A 1 83 ? 4.771 6.016 -6.247 1.00 67.25 83 LEU A N 1
ATOM 661 C CA . LEU A 1 83 ? 4.731 5.726 -7.674 1.00 67.25 83 LEU A CA 1
ATOM 662 C C . LEU A 1 83 ? 4.896 6.962 -8.541 1.00 67.25 83 LEU A C 1
ATOM 664 O O . LEU A 1 83 ? 5.498 6.855 -9.597 1.00 67.25 83 LEU A O 1
ATOM 668 N N . ILE A 1 84 ? 4.364 8.108 -8.124 1.00 68.62 84 ILE A N 1
ATOM 669 C CA . ILE A 1 84 ? 4.561 9.367 -8.850 1.00 68.62 84 ILE A CA 1
ATOM 670 C C . ILE A 1 84 ? 6.042 9.758 -8.814 1.00 68.62 84 ILE A C 1
ATOM 672 O O . ILE A 1 84 ? 6.573 10.176 -9.834 1.00 68.62 84 ILE A O 1
ATOM 676 N N . ASP A 1 85 ? 6.714 9.556 -7.678 1.00 62.34 85 ASP A N 1
ATOM 677 C CA . ASP A 1 85 ? 8.143 9.858 -7.519 1.00 62.34 85 ASP A CA 1
ATOM 678 C C . ASP A 1 85 ? 9.065 8.883 -8.278 1.00 62.34 85 ASP A C 1
ATOM 680 O O . ASP A 1 85 ? 10.215 9.210 -8.569 1.00 62.34 85 ASP A O 1
ATOM 684 N N . ALA A 1 86 ? 8.583 7.676 -8.590 1.00 60.47 86 ALA A N 1
ATOM 685 C CA . ALA A 1 86 ? 9.335 6.647 -9.312 1.00 60.47 86 ALA A CA 1
ATOM 686 C C . ALA A 1 86 ? 9.232 6.757 -10.850 1.00 60.47 86 ALA A C 1
ATOM 688 O O . ALA A 1 86 ? 9.818 5.924 -11.550 1.00 60.47 86 ALA A O 1
ATOM 689 N N . VAL A 1 87 ? 8.473 7.732 -11.367 1.00 52.03 87 VAL A N 1
ATOM 690 C CA . VAL A 1 87 ? 8.093 7.902 -12.784 1.00 52.03 87 VAL A CA 1
ATOM 691 C C . VAL A 1 87 ? 8.733 9.133 -13.411 1.00 52.03 87 VAL A C 1
ATOM 693 O O . VAL A 1 87 ? 8.725 10.208 -12.777 1.00 52.03 87 VAL A O 1
#

Organism: NCBI:txid433724

InterPro domains:
  IPR032581 Protein of unknown function DUF4917 [PF16263] (1-87)

pLDDT: mean 73.52, std 15.27, range [41.0, 94.0]

Sequence (87 aa):
MLLGNGFSMAYDAKIFSYNALSTFIENSEDELLKQLFKSINTKNFEVIMQQLDLFANVAKVFNAEKSFIDMIHQTSENLKNSLIDAV

Radius of gyration: 15.58 Å; chains: 1; bounding box: 33×23×56 Å

Foldseek 3Di:
DDDDDDPVCVVCVQVLLLVLQVVLLVVDPDPVVVVLCVVVVDSDLVVSLVVLVVVLVVCVVVVHDPVVSVVSVVVSVVSVVSSVVSD